Protein AF-A0A9X2CUW4-F1 (afdb_monomer)

Structure (mmCIF, N/CA/C/O backbone):
data_AF-A0A9X2CUW4-F1
#
_entry.id   AF-A0A9X2CUW4-F1
#
loop_
_atom_site.group_PDB
_atom_site.id
_atom_site.type_symbol
_atom_site.label_atom_id
_atom_site.label_alt_id
_atom_site.label_comp_id
_atom_site.label_asym_id
_atom_site.label_entity_id
_atom_site.label_seq_id
_atom_site.pdbx_PDB_ins_code
_atom_site.Cartn_x
_atom_site.Cartn_y
_atom_site.Cartn_z
_atom_site.occupancy
_atom_site.B_iso_or_equiv
_atom_site.auth_seq_id
_atom_site.auth_comp_id
_atom_site.auth_asym_id
_atom_site.auth_atom_id
_atom_site.pdbx_PDB_model_num
ATOM 1 N N . MET A 1 1 ? -14.450 7.976 -81.702 1.00 40.38 1 MET A N 1
ATOM 2 C CA . MET A 1 1 ? -13.718 6.884 -81.027 1.00 40.38 1 MET A CA 1
ATOM 3 C C . MET A 1 1 ? -12.560 7.527 -80.287 1.00 40.38 1 MET A C 1
ATOM 5 O O . MET A 1 1 ? -11.759 8.179 -80.939 1.00 40.38 1 MET A O 1
ATOM 9 N N . PHE A 1 2 ? -12.510 7.419 -78.962 1.00 48.84 2 PHE A N 1
ATOM 10 C CA . PHE A 1 2 ? -11.400 7.924 -78.152 1.00 48.84 2 PHE A CA 1
ATOM 11 C C . PHE A 1 2 ? -10.809 6.733 -77.400 1.00 48.84 2 PHE A C 1
ATOM 13 O O . PHE A 1 2 ? -11.521 6.065 -76.655 1.00 48.84 2 PHE A O 1
ATOM 20 N N . GLN A 1 3 ? -9.541 6.419 -77.660 1.00 52.38 3 GLN A N 1
ATOM 21 C CA . GLN A 1 3 ? -8.801 5.406 -76.913 1.00 52.38 3 GLN A CA 1
ATOM 22 C C . GLN A 1 3 ? -8.107 6.090 -75.733 1.00 52.38 3 GLN A C 1
ATOM 24 O O . GLN A 1 3 ? -7.179 6.872 -75.931 1.00 52.38 3 GLN A O 1
ATOM 29 N N . ASN A 1 4 ? -8.549 5.783 -74.513 1.00 39.28 4 ASN A N 1
ATOM 30 C CA . ASN A 1 4 ? -7.797 6.102 -73.303 1.00 39.28 4 ASN A CA 1
ATOM 31 C C . ASN A 1 4 ? -6.620 5.128 -73.194 1.00 39.28 4 ASN A C 1
ATOM 33 O O . ASN A 1 4 ? -6.804 3.927 -73.001 1.00 39.28 4 ASN A O 1
ATOM 37 N N . ARG A 1 5 ? -5.402 5.653 -73.335 1.00 49.31 5 ARG A N 1
ATOM 38 C CA . ARG A 1 5 ? -4.160 4.927 -73.070 1.00 49.31 5 ARG A CA 1
ATOM 39 C C . ARG A 1 5 ? -3.896 4.983 -71.563 1.00 49.31 5 ARG A C 1
ATOM 41 O O . ARG A 1 5 ? -3.507 6.028 -71.056 1.00 49.31 5 ARG A O 1
ATOM 48 N N . LEU A 1 6 ? -4.117 3.876 -70.856 1.00 55.03 6 LEU A N 1
ATOM 49 C CA . LEU A 1 6 ? -3.693 3.722 -69.462 1.00 55.03 6 LEU A CA 1
ATOM 50 C C . LEU A 1 6 ? -2.158 3.708 -69.416 1.00 55.03 6 LEU A C 1
ATOM 52 O O . LEU A 1 6 ? -1.528 2.759 -69.880 1.00 55.03 6 LEU A O 1
ATOM 56 N N . GLN A 1 7 ? -1.558 4.782 -68.899 1.00 53.47 7 GLN A N 1
ATOM 57 C CA . GLN A 1 7 ? -0.166 4.771 -68.452 1.00 53.47 7 GLN A CA 1
ATOM 58 C C . GLN A 1 7 ? -0.057 3.779 -67.291 1.00 53.47 7 GLN A C 1
ATOM 60 O O . GLN A 1 7 ? -0.716 3.937 -66.267 1.00 53.47 7 GLN A O 1
ATOM 65 N N . SER A 1 8 ? 0.760 2.743 -67.462 1.00 54.16 8 SER A N 1
ATOM 66 C CA . SER A 1 8 ? 1.151 1.847 -66.382 1.00 54.16 8 SER A CA 1
ATOM 67 C C . SER A 1 8 ? 1.974 2.631 -65.360 1.00 54.16 8 SER A C 1
ATOM 69 O O . SER A 1 8 ? 3.131 2.963 -65.621 1.00 54.16 8 SER A O 1
ATOM 71 N N . GLN A 1 9 ? 1.391 2.935 -64.203 1.00 44.56 9 GLN A N 1
ATOM 72 C CA . GLN A 1 9 ? 2.168 3.328 -63.032 1.00 44.56 9 GLN A CA 1
ATOM 73 C C . GLN A 1 9 ? 2.792 2.062 -62.434 1.00 44.56 9 GLN A C 1
ATOM 75 O O . GLN A 1 9 ? 2.123 1.275 -61.772 1.00 44.56 9 GLN A O 1
ATOM 80 N N . GLN A 1 10 ? 4.074 1.839 -62.729 1.00 50.44 10 GLN A N 1
ATOM 81 C CA . GLN A 1 10 ? 4.940 0.974 -61.932 1.00 50.44 10 GLN A CA 1
ATOM 82 C C . GLN A 1 10 ? 5.522 1.795 -60.783 1.00 50.44 10 GLN A C 1
ATOM 84 O O . GL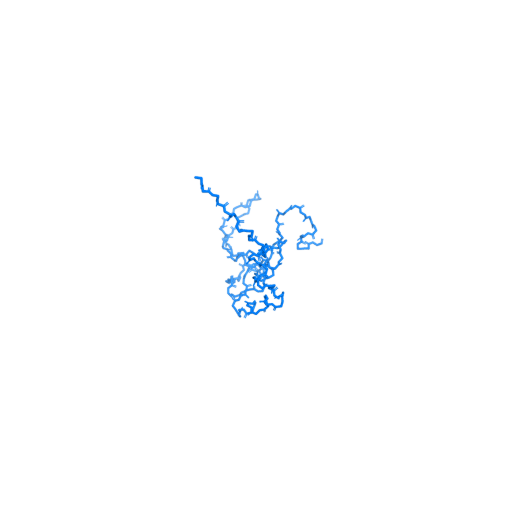N A 1 10 ? 6.291 2.713 -61.046 1.00 50.44 10 GLN A O 1
ATOM 89 N N . SER A 1 11 ? 5.169 1.423 -59.554 1.00 48.62 11 SER A N 1
ATOM 90 C CA . SER A 1 11 ? 6.076 1.162 -58.422 1.00 48.62 11 SER A CA 1
ATOM 91 C C . SER A 1 11 ? 5.212 1.060 -57.161 1.00 48.62 11 SER A C 1
ATOM 93 O O . SER A 1 11 ? 4.780 2.074 -56.618 1.00 48.62 11 SER A O 1
ATOM 95 N N . ASN A 1 12 ? 4.913 -0.167 -56.730 1.00 57.53 12 ASN A N 1
ATOM 96 C CA . ASN A 1 12 ? 4.398 -0.409 -55.385 1.00 57.53 12 ASN A CA 1
ATOM 97 C C . ASN A 1 12 ? 5.587 -0.302 -54.431 1.00 57.53 12 ASN A C 1
ATOM 99 O O . ASN A 1 12 ? 6.229 -1.309 -54.147 1.00 57.53 12 ASN A O 1
ATOM 103 N N . GLU A 1 13 ? 5.908 0.912 -54.003 1.00 57.16 13 GLU A N 1
ATOM 104 C CA . GLU A 1 13 ? 6.679 1.087 -52.778 1.00 57.16 13 GLU A CA 1
ATOM 105 C C . GLU A 1 13 ? 5.677 1.336 -51.657 1.00 57.16 13 GLU A C 1
ATOM 107 O O . GLU A 1 13 ? 4.757 2.148 -51.803 1.00 57.16 13 GLU A O 1
ATOM 112 N N . ASP A 1 14 ? 5.798 0.545 -50.592 1.00 61.09 14 ASP A N 1
ATOM 113 C CA . ASP A 1 14 ? 4.930 0.631 -49.428 1.00 61.09 14 ASP A CA 1
ATOM 114 C C . ASP A 1 14 ? 5.113 2.026 -48.799 1.00 61.09 14 ASP A C 1
ATOM 116 O O . ASP A 1 14 ? 6.232 2.385 -48.424 1.00 61.09 14 ASP A O 1
ATOM 120 N N . PRO A 1 15 ? 4.055 2.851 -48.691 1.00 60.31 15 PRO A N 1
ATOM 121 C CA . PRO A 1 15 ? 4.160 4.204 -48.147 1.00 60.31 15 PRO A CA 1
ATOM 122 C C . PRO A 1 15 ? 4.635 4.240 -46.686 1.00 60.31 15 PRO A C 1
ATOM 124 O O . PRO A 1 15 ? 4.952 5.318 -46.182 1.00 60.31 15 PRO A O 1
ATOM 127 N N . PHE A 1 16 ? 4.699 3.089 -46.011 1.00 58.94 16 PHE A N 1
ATOM 128 C CA . PHE A 1 16 ? 5.212 2.956 -44.652 1.00 58.94 16 PHE A CA 1
ATOM 129 C C . PHE A 1 16 ? 6.672 2.482 -44.575 1.00 58.94 16 PHE A C 1
ATOM 131 O O . PHE A 1 16 ? 7.245 2.538 -43.492 1.00 58.94 16 PHE A O 1
ATOM 138 N N . ASP A 1 17 ? 7.321 2.113 -45.687 1.00 60.09 17 ASP A N 1
ATOM 139 C CA . ASP A 1 17 ? 8.721 1.635 -45.682 1.00 60.09 17 ASP A CA 1
ATOM 140 C C . ASP A 1 17 ? 9.724 2.754 -45.311 1.00 60.09 17 ASP A C 1
ATOM 142 O O . ASP A 1 17 ? 10.837 2.510 -44.847 1.00 60.09 17 ASP A O 1
ATOM 146 N N . SER A 1 18 ? 9.298 4.017 -45.458 1.00 56.03 18 SER A N 1
ATOM 147 C CA . SER A 1 18 ? 10.028 5.221 -45.032 1.00 56.03 18 SER A CA 1
ATOM 148 C C . SER A 1 18 ? 9.693 5.672 -43.602 1.00 56.03 18 SER A C 1
ATOM 150 O O . SER A 1 18 ? 10.307 6.626 -43.108 1.00 56.03 18 SER A O 1
ATOM 152 N N . MET A 1 19 ? 8.720 5.055 -42.927 1.00 45.62 19 MET A N 1
ATOM 153 C CA . MET A 1 19 ? 8.447 5.358 -41.525 1.00 45.62 19 MET A CA 1
ATOM 154 C C . MET A 1 19 ? 9.450 4.575 -40.692 1.00 45.62 19 MET A C 1
ATOM 156 O O . MET A 1 19 ? 9.266 3.395 -40.421 1.00 45.62 19 MET A O 1
ATOM 160 N N . GLY A 1 20 ? 10.554 5.267 -40.401 1.00 51.22 20 GLY A N 1
ATOM 161 C CA . GLY A 1 20 ? 11.770 4.766 -39.784 1.00 51.22 20 GLY A CA 1
ATOM 162 C C . GLY A 1 20 ? 11.556 3.574 -38.869 1.00 51.22 20 GLY A C 1
ATOM 163 O O . GLY A 1 20 ? 10.726 3.609 -37.960 1.00 51.22 20 GLY A O 1
ATOM 164 N N . LYS A 1 21 ? 12.369 2.538 -39.100 1.00 55.03 21 LYS A N 1
ATOM 165 C CA . LYS A 1 21 ? 12.652 1.538 -38.079 1.00 55.03 21 LYS A CA 1
ATOM 166 C C . LYS A 1 21 ? 12.935 2.305 -36.799 1.00 55.03 21 LYS A C 1
ATOM 168 O O . LYS A 1 21 ? 13.877 3.089 -36.739 1.00 55.03 21 LYS A O 1
ATOM 173 N N . ILE A 1 22 ? 12.032 2.166 -35.843 1.00 52.69 22 ILE A N 1
ATOM 174 C CA . ILE A 1 22 ? 12.207 2.755 -34.533 1.00 52.69 22 ILE A CA 1
ATOM 175 C 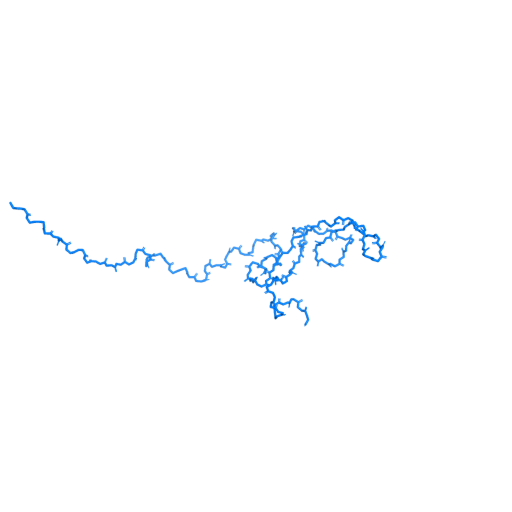C . ILE A 1 22 ? 13.362 1.952 -33.958 1.00 52.69 22 ILE A C 1
ATOM 177 O O . ILE A 1 22 ? 13.195 0.772 -33.654 1.00 52.69 22 ILE A O 1
ATOM 181 N N . ASP A 1 23 ? 14.554 2.538 -33.950 1.00 46.91 23 ASP A N 1
ATOM 182 C CA . ASP A 1 23 ? 15.711 1.916 -33.330 1.00 46.91 23 ASP A CA 1
ATOM 183 C C . ASP A 1 23 ? 15.303 1.599 -31.888 1.00 46.91 23 ASP A C 1
ATOM 185 O O . ASP A 1 23 ? 14.952 2.509 -31.133 1.00 46.91 23 ASP A O 1
ATOM 189 N N . GLU A 1 24 ? 15.295 0.316 -31.515 1.00 51.47 24 GLU A N 1
ATOM 190 C CA . GLU A 1 24 ? 14.846 -0.170 -30.197 1.00 51.47 24 GLU A CA 1
ATOM 191 C C . GLU A 1 24 ? 15.594 0.515 -29.033 1.00 51.47 24 GLU A C 1
ATOM 193 O O . GLU A 1 24 ? 15.099 0.556 -27.910 1.00 51.47 24 GLU A O 1
ATOM 198 N N . ALA A 1 25 ? 16.737 1.148 -29.319 1.00 45.09 25 ALA A N 1
ATOM 199 C CA . ALA A 1 25 ? 17.506 1.993 -28.407 1.00 45.09 25 ALA A CA 1
ATOM 200 C C . ALA A 1 25 ? 16.842 3.346 -28.049 1.00 45.09 25 ALA A C 1
ATOM 202 O O . ALA A 1 25 ? 17.292 4.021 -27.129 1.00 45.09 25 ALA A O 1
ATOM 203 N N . SER A 1 26 ? 15.777 3.767 -28.742 1.00 41.38 26 SER A N 1
ATOM 204 C CA . SER A 1 26 ? 15.106 5.064 -28.512 1.00 41.38 26 SER A CA 1
ATOM 205 C C . SER A 1 26 ? 13.991 5.014 -27.456 1.00 41.38 26 SER A C 1
ATOM 207 O O . SER A 1 26 ? 13.352 6.031 -27.186 1.00 41.38 26 SER A O 1
ATOM 209 N N . LEU A 1 27 ? 13.737 3.850 -26.850 1.00 47.56 27 LEU A N 1
ATOM 210 C CA . LEU A 1 27 ? 12.754 3.692 -25.769 1.00 47.56 27 LEU A CA 1
ATOM 211 C C . LEU A 1 27 ? 13.305 4.046 -24.375 1.00 47.56 27 LEU A C 1
ATOM 213 O O . LEU A 1 27 ? 12.553 4.003 -23.405 1.00 47.56 27 LEU A O 1
ATOM 217 N N . GLU A 1 28 ? 14.581 4.419 -24.249 1.00 51.22 28 GLU A N 1
ATOM 218 C CA . GLU A 1 28 ? 15.265 4.391 -22.947 1.00 51.22 28 GLU A CA 1
ATOM 219 C C . GLU A 1 28 ? 15.434 5.749 -22.229 1.00 51.22 28 GLU A C 1
ATOM 221 O O . GLU A 1 28 ? 15.905 5.783 -21.097 1.00 51.22 28 GLU A O 1
ATOM 226 N N . GLU A 1 29 ? 14.976 6.882 -22.777 1.00 47.38 29 GLU A N 1
ATOM 227 C CA . GLU A 1 29 ? 15.270 8.207 -22.175 1.00 47.38 29 GLU A CA 1
ATOM 228 C C . GLU A 1 29 ? 14.100 8.932 -21.474 1.00 47.38 29 GLU A C 1
ATOM 230 O O . GLU A 1 29 ? 14.177 10.133 -21.209 1.00 47.38 29 GLU A O 1
ATOM 235 N N . LYS A 1 30 ? 13.011 8.241 -21.100 1.00 45.50 30 LYS A N 1
ATOM 236 C CA . LYS A 1 30 ? 11.905 8.862 -20.324 1.00 45.50 30 LYS A CA 1
ATOM 237 C C . LYS A 1 30 ? 11.500 8.163 -19.027 1.00 45.50 30 LYS A C 1
ATOM 239 O O . LYS A 1 30 ? 10.535 8.582 -18.394 1.00 45.50 30 LYS A O 1
ATOM 244 N N . GLU A 1 31 ? 12.233 7.144 -18.598 1.00 49.78 31 GLU A N 1
ATOM 245 C CA . GLU A 1 31 ? 11.833 6.310 -17.451 1.00 49.78 31 GLU A CA 1
ATOM 246 C C . GLU A 1 31 ? 12.517 6.707 -16.125 1.00 49.78 31 GLU A C 1
ATOM 248 O O . GLU A 1 31 ? 12.273 6.091 -15.098 1.00 49.78 31 GLU A O 1
ATOM 253 N N . HIS A 1 32 ? 13.329 7.770 -16.100 1.00 49.41 32 HIS A N 1
ATOM 254 C CA . HIS A 1 32 ? 13.851 8.363 -14.858 1.00 49.41 32 HIS A CA 1
ATOM 255 C C . HIS A 1 32 ? 13.244 9.746 -14.618 1.00 49.41 32 HIS A C 1
ATOM 257 O O . HIS A 1 32 ? 13.939 10.753 -14.499 1.00 49.41 32 HIS A O 1
ATOM 263 N N . SER A 1 33 ? 11.913 9.806 -14.545 1.00 53.72 33 SER A N 1
ATOM 264 C CA . SER A 1 33 ? 11.293 10.919 -13.829 1.00 53.72 33 SER A CA 1
ATOM 265 C C . SER A 1 33 ? 11.554 10.674 -12.337 1.00 53.72 33 SER A C 1
ATOM 267 O O . SER A 1 33 ? 11.066 9.670 -11.825 1.00 53.72 33 SER A O 1
ATOM 269 N N . PRO A 1 34 ? 12.282 11.546 -11.615 1.00 57.84 34 PRO A N 1
ATOM 270 C CA . PRO A 1 34 ? 12.662 11.338 -10.207 1.00 57.84 34 PRO A CA 1
ATOM 271 C C . PRO A 1 34 ? 11.473 11.331 -9.223 1.00 57.84 34 PRO A C 1
ATOM 273 O O . PRO A 1 34 ? 11.673 11.315 -8.015 1.00 57.84 34 PRO A O 1
ATOM 276 N N . PHE A 1 35 ? 10.247 11.359 -9.745 1.00 57.75 35 PHE A N 1
ATOM 277 C CA . PHE A 1 35 ? 8.984 11.421 -9.015 1.00 57.75 35 PHE A CA 1
ATOM 278 C C . PHE A 1 35 ? 8.133 10.154 -9.171 1.00 57.75 35 PHE A C 1
ATOM 280 O O . PHE A 1 35 ? 7.046 10.093 -8.608 1.00 57.75 35 PHE A O 1
ATOM 287 N N . LEU A 1 36 ? 8.562 9.172 -9.973 1.00 63.53 36 LEU A N 1
ATOM 288 C CA . LEU A 1 36 ? 7.774 7.962 -10.209 1.00 63.53 36 LEU A CA 1
ATOM 289 C C . LEU A 1 36 ? 8.223 6.836 -9.275 1.00 63.53 36 LEU A C 1
ATOM 291 O O . LEU A 1 36 ? 9.413 6.538 -9.183 1.00 63.53 36 LEU A O 1
ATOM 295 N N . ASN A 1 37 ? 7.254 6.203 -8.607 1.00 72.12 37 ASN A N 1
ATOM 296 C CA . ASN A 1 37 ? 7.484 5.022 -7.780 1.00 72.12 37 ASN A CA 1
ATOM 297 C C . ASN A 1 37 ? 8.106 3.895 -8.649 1.00 72.12 37 ASN A C 1
ATOM 299 O O . ASN A 1 37 ? 7.547 3.581 -9.706 1.00 72.12 37 ASN A O 1
ATOM 303 N N . PRO A 1 38 ? 9.242 3.282 -8.255 1.00 78.44 38 PRO A N 1
ATOM 304 C CA . PRO A 1 38 ? 9.892 2.217 -9.032 1.00 78.44 38 PRO A CA 1
ATOM 305 C C . PRO A 1 38 ? 8.985 1.004 -9.295 1.00 78.44 38 PRO A C 1
ATOM 307 O O . PRO A 1 38 ? 9.103 0.359 -10.341 1.00 78.44 38 PRO A O 1
ATOM 310 N N . ASP A 1 39 ? 8.038 0.722 -8.401 1.00 81.56 39 ASP A N 1
ATOM 311 C CA . ASP A 1 39 ? 7.072 -0.364 -8.572 1.00 81.56 39 ASP A CA 1
ATOM 312 C C . ASP A 1 39 ? 6.080 -0.060 -9.703 1.00 81.56 39 ASP A C 1
ATOM 314 O O . ASP A 1 39 ? 5.721 -0.944 -10.478 1.00 81.56 39 ASP A O 1
ATOM 318 N N . TYR A 1 40 ? 5.702 1.206 -9.892 1.00 79.88 40 TYR A N 1
ATOM 319 C CA . TYR A 1 40 ? 4.862 1.612 -11.021 1.00 79.88 40 TYR A CA 1
ATOM 320 C C . TYR A 1 40 ? 5.574 1.402 -12.367 1.00 79.88 40 TYR A C 1
ATOM 322 O O . TYR A 1 40 ? 4.975 0.912 -13.326 1.00 79.88 40 TYR A O 1
ATOM 330 N N . ILE A 1 41 ? 6.873 1.710 -12.432 1.00 80.69 41 ILE A N 1
ATOM 331 C CA . ILE A 1 41 ? 7.698 1.462 -13.625 1.00 80.69 41 ILE A CA 1
ATOM 332 C C . ILE A 1 41 ? 7.813 -0.040 -13.902 1.00 80.69 41 ILE A C 1
ATOM 334 O O . ILE A 1 41 ? 7.714 -0.475 -15.050 1.00 80.69 41 ILE A O 1
ATOM 338 N N . THR A 1 42 ? 7.964 -0.840 -12.846 1.00 82.44 42 THR A N 1
ATOM 339 C CA . THR A 1 42 ? 8.044 -2.301 -12.946 1.00 82.44 42 THR A CA 1
ATOM 340 C C . THR A 1 42 ? 6.752 -2.894 -13.510 1.00 82.44 42 THR A C 1
ATOM 342 O O . THR A 1 42 ? 6.810 -3.622 -14.498 1.00 82.44 42 THR A O 1
ATOM 345 N N . ALA A 1 43 ? 5.585 -2.513 -12.980 1.00 81.56 43 ALA A N 1
ATOM 346 C CA . ALA A 1 43 ? 4.289 -2.960 -13.504 1.00 8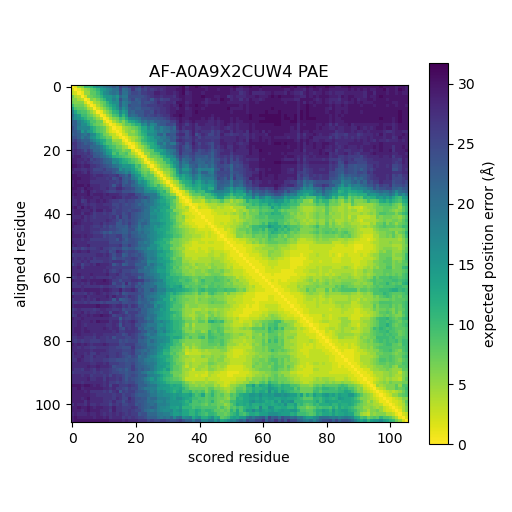1.56 43 ALA A CA 1
ATOM 347 C C . ALA A 1 43 ? 4.023 -2.498 -14.943 1.00 81.56 43 ALA A C 1
ATOM 349 O O . ALA A 1 43 ? 3.377 -3.183 -15.723 1.00 81.56 43 ALA A O 1
ATOM 350 N N . LYS A 1 44 ? 4.524 -1.323 -15.334 1.00 83.31 44 LYS A N 1
ATOM 351 C CA . LYS A 1 44 ? 4.387 -0.850 -16.717 1.00 83.31 44 LYS A CA 1
ATOM 352 C C . LYS A 1 44 ? 5.208 -1.693 -17.702 1.00 83.31 44 LYS A C 1
ATOM 354 O O . LYS A 1 44 ? 4.851 -1.781 -18.876 1.00 83.31 44 LYS A O 1
ATOM 359 N N . LYS A 1 45 ? 6.320 -2.270 -17.242 1.00 85.38 45 LYS A N 1
ATOM 360 C CA . LYS A 1 45 ? 7.233 -3.080 -18.058 1.00 85.38 45 LYS A CA 1
ATOM 361 C C . LYS A 1 45 ? 6.805 -4.545 -18.149 1.00 85.38 45 LYS A C 1
ATOM 363 O O . LYS A 1 45 ? 7.109 -5.187 -19.152 1.00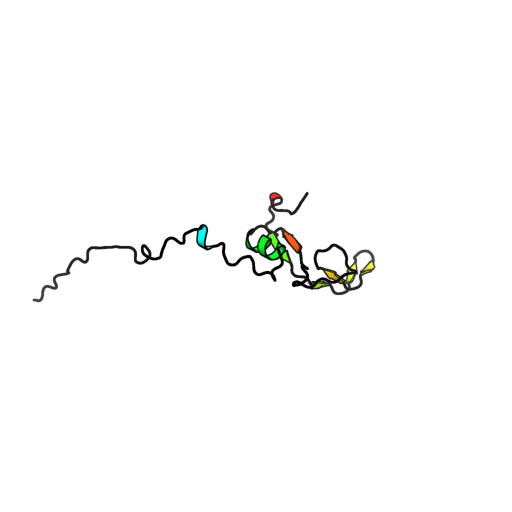 85.38 45 LYS A O 1
ATOM 368 N N . ASP A 1 46 ? 6.133 -5.053 -17.125 1.00 82.25 46 ASP A N 1
ATOM 369 C CA . ASP A 1 46 ? 5.745 -6.453 -17.012 1.00 82.25 46 ASP A CA 1
ATOM 370 C C . ASP A 1 46 ? 4.210 -6.597 -17.043 1.00 82.25 46 ASP A C 1
ATOM 372 O O . ASP A 1 46 ? 3.553 -6.175 -16.092 1.00 82.25 46 ASP A O 1
ATOM 376 N N . PRO A 1 47 ? 3.615 -7.174 -18.106 1.00 81.25 47 PRO A N 1
ATOM 377 C CA . PRO A 1 47 ? 2.162 -7.344 -18.200 1.00 81.25 47 PRO A CA 1
ATOM 378 C C . PRO A 1 47 ? 1.589 -8.307 -17.146 1.00 81.25 47 PRO A C 1
ATOM 380 O O . PRO A 1 47 ? 0.381 -8.287 -16.885 1.00 81.25 47 PRO A O 1
ATOM 383 N N . ASP A 1 48 ? 2.438 -9.125 -16.525 1.00 84.69 48 ASP A N 1
ATOM 384 C CA . ASP A 1 48 ? 2.047 -10.086 -15.498 1.00 84.69 48 ASP A CA 1
ATOM 385 C C . ASP A 1 48 ? 1.996 -9.436 -14.102 1.00 84.69 48 ASP A C 1
ATOM 387 O O . ASP A 1 48 ? 1.565 -10.057 -13.124 1.00 84.69 48 ASP A O 1
ATOM 391 N N . LEU A 1 49 ? 2.375 -8.156 -14.008 1.00 85.50 49 LEU A N 1
ATOM 392 C CA . LEU A 1 49 ? 2.332 -7.353 -12.797 1.00 85.50 49 LEU A CA 1
ATOM 393 C C . LEU A 1 49 ? 1.429 -6.130 -12.973 1.00 85.50 49 LEU A C 1
ATOM 395 O O . LEU A 1 49 ? 1.480 -5.397 -13.954 1.00 85.50 49 LEU A O 1
ATOM 399 N N . GLN A 1 50 ? 0.631 -5.850 -11.948 1.00 86.75 50 GLN A N 1
ATOM 400 C CA . GLN A 1 50 ? -0.154 -4.626 -11.827 1.00 86.75 50 GLN A CA 1
ATOM 401 C C . GLN A 1 50 ? 0.310 -3.836 -10.603 1.00 86.75 50 GLN A C 1
ATOM 403 O O . GLN A 1 50 ? 0.528 -4.396 -9.525 1.00 86.75 50 GLN A O 1
ATOM 408 N N . PHE A 1 51 ? 0.426 -2.521 -10.757 1.00 88.75 51 PHE A N 1
ATOM 409 C CA . PHE A 1 51 ? 0.677 -1.622 -9.640 1.00 88.75 51 PHE A CA 1
ATOM 410 C C . PHE A 1 51 ? -0.650 -1.210 -9.004 1.00 88.75 51 PHE A C 1
ATOM 412 O O . PHE A 1 51 ? -1.574 -0.778 -9.696 1.00 88.75 51 PHE A O 1
ATOM 419 N N . VAL A 1 52 ? -0.741 -1.344 -7.685 1.00 88.88 52 VAL A N 1
ATOM 420 C CA . VAL A 1 52 ? -1.886 -0.890 -6.899 1.00 88.88 52 VAL A CA 1
ATOM 421 C C . VAL A 1 52 ? -1.495 0.381 -6.161 1.00 88.88 52 VAL A C 1
ATOM 423 O O . VAL A 1 52 ? -0.606 0.365 -5.309 1.00 88.88 52 VAL A O 1
ATOM 426 N N . GLU A 1 53 ? -2.184 1.476 -6.480 1.00 89.62 53 GLU A N 1
ATOM 427 C CA . GLU A 1 53 ? -1.999 2.758 -5.804 1.00 89.62 53 GLU A CA 1
ATOM 428 C C . GLU A 1 53 ? -2.422 2.688 -4.322 1.00 89.62 53 GLU A C 1
ATOM 430 O O . GLU A 1 53 ? -3.367 1.956 -3.975 1.00 89.62 53 GLU A O 1
ATOM 435 N N . PRO A 1 54 ? -1.762 3.469 -3.441 1.00 91.50 54 PRO A N 1
ATOM 436 C CA . PRO A 1 54 ? -2.193 3.639 -2.062 1.00 91.50 54 PRO A CA 1
ATOM 437 C C . PRO A 1 54 ? -3.655 4.050 -1.978 1.00 91.50 54 PRO A C 1
ATOM 439 O O . PRO A 1 54 ? -4.085 5.006 -2.624 1.00 91.50 54 PRO A O 1
ATOM 442 N N . HIS A 1 55 ? -4.425 3.360 -1.147 1.00 90.75 55 HIS A N 1
ATOM 443 C CA . HIS A 1 55 ? -5.828 3.697 -0.948 1.00 90.75 55 HIS A CA 1
ATOM 444 C C . HIS A 1 55 ? -6.280 3.439 0.483 1.00 90.75 55 HIS A C 1
ATOM 446 O O . HIS A 1 55 ? -5.785 2.551 1.181 1.00 90.75 55 HIS A O 1
ATOM 452 N N . TYR A 1 56 ? -7.273 4.215 0.907 1.00 91.25 56 TYR A N 1
ATOM 453 C CA . TYR A 1 56 ? -7.918 4.035 2.194 1.00 91.25 56 TYR A CA 1
ATOM 454 C C . TYR A 1 56 ? -8.964 2.920 2.125 1.00 91.25 56 TYR A C 1
ATOM 456 O O . TYR A 1 56 ? -9.862 2.930 1.278 1.00 91.25 56 TYR A O 1
ATOM 464 N N . VAL A 1 57 ? -8.878 1.973 3.054 1.00 91.75 57 VAL A N 1
ATOM 46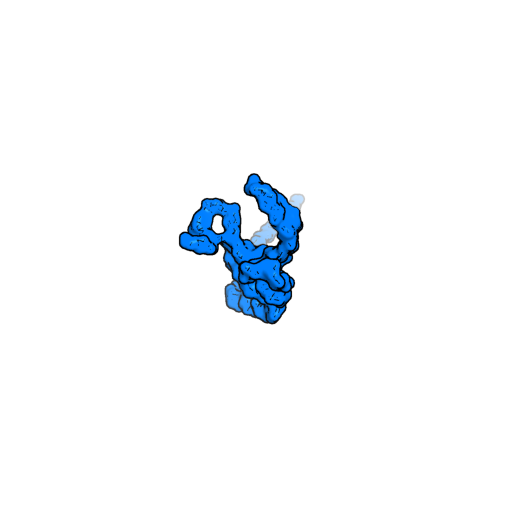5 C CA . VAL A 1 57 ? -9.872 0.921 3.254 1.00 91.75 57 VAL A CA 1
ATOM 466 C C . VAL A 1 57 ? -10.798 1.347 4.383 1.00 91.75 57 VAL A C 1
ATOM 468 O O . VAL A 1 57 ? -10.356 1.565 5.508 1.00 91.75 57 VAL A O 1
ATOM 471 N N . MET A 1 58 ? -12.096 1.442 4.087 1.00 94.31 58 MET A N 1
ATOM 472 C CA . MET A 1 58 ? -13.119 1.733 5.096 1.00 94.31 58 MET A CA 1
ATOM 473 C C . MET A 1 58 ? -13.195 0.633 6.162 1.00 94.31 58 MET A C 1
ATOM 475 O O . MET A 1 58 ? -12.866 -0.525 5.896 1.00 94.31 58 MET A O 1
ATOM 479 N N . SER A 1 59 ? -13.665 0.992 7.359 1.00 96.31 59 SER A N 1
ATOM 480 C CA . SER A 1 59 ? -13.874 0.023 8.434 1.00 96.31 59 SER A CA 1
ATOM 481 C C . SER A 1 59 ? -14.891 -1.050 8.037 1.00 96.31 59 SER A C 1
ATOM 483 O O . SER A 1 59 ? -15.830 -0.812 7.272 1.00 96.31 59 SER A O 1
ATOM 485 N N . TYR A 1 60 ? -14.696 -2.265 8.543 1.00 95.81 60 TYR A N 1
ATOM 486 C CA . TYR A 1 60 ? -15.567 -3.405 8.260 1.00 95.81 60 TYR A CA 1
ATOM 487 C C . TYR A 1 60 ? -15.56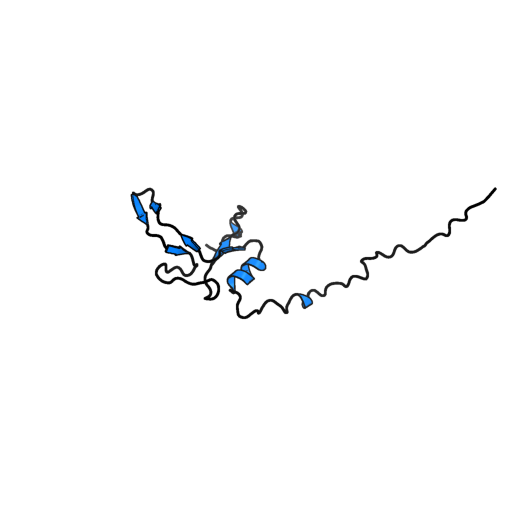7 -4.402 9.414 1.00 95.81 60 TYR A C 1
ATOM 489 O O . TYR A 1 60 ? -14.697 -4.390 10.282 1.00 95.81 60 TYR A O 1
ATOM 497 N N . THR A 1 61 ? -16.547 -5.301 9.414 1.00 97.81 61 THR A N 1
ATOM 498 C CA . THR A 1 61 ? -16.619 -6.401 10.378 1.00 97.81 61 THR A CA 1
ATOM 499 C C . THR A 1 61 ? -16.269 -7.702 9.671 1.00 97.81 61 THR A C 1
ATOM 501 O O . THR A 1 61 ? -16.853 -8.037 8.639 1.00 97.81 61 THR A O 1
ATOM 504 N N . ARG A 1 62 ? -15.285 -8.427 10.206 1.00 96.00 62 ARG A N 1
ATOM 505 C CA . ARG A 1 62 ? -14.885 -9.747 9.704 1.00 96.00 62 ARG A CA 1
ATOM 506 C C . ARG A 1 62 ? -15.960 -10.789 10.001 1.00 96.00 62 ARG A C 1
ATOM 508 O O . ARG A 1 62 ? -16.801 -10.613 10.878 1.00 96.00 62 ARG A O 1
ATOM 515 N N . ASN A 1 63 ? -15.887 -11.921 9.303 1.00 96.88 63 ASN A N 1
ATOM 516 C CA . ASN A 1 63 ? -16.816 -13.037 9.504 1.00 96.88 63 ASN A CA 1
ATOM 517 C C . ASN A 1 63 ? -16.743 -13.651 10.920 1.00 96.88 63 ASN A C 1
ATOM 519 O O . ASN A 1 63 ? -17.698 -14.271 11.370 1.00 96.88 63 ASN A O 1
ATOM 523 N N . ASP A 1 64 ? -15.627 -13.469 11.632 1.00 96.94 64 ASP A N 1
ATOM 524 C CA . ASP A 1 64 ? -15.450 -13.890 13.029 1.00 96.94 64 ASP A CA 1
ATOM 525 C C . ASP A 1 64 ? -16.029 -12.893 14.058 1.00 96.94 64 ASP A C 1
ATOM 527 O O . ASP A 1 64 ? -15.937 -13.124 15.262 1.00 96.94 64 ASP A O 1
ATOM 531 N N . GLY A 1 65 ? -16.635 -11.791 13.599 1.00 97.06 65 GLY A N 1
ATOM 532 C CA . GLY A 1 65 ? -17.203 -10.737 14.440 1.00 97.06 65 GLY A CA 1
ATOM 533 C C . GLY A 1 65 ? -16.215 -9.640 14.849 1.00 97.06 65 GLY A C 1
ATOM 534 O O . GLY A 1 65 ? -16.628 -8.664 15.475 1.00 97.06 65 GLY A O 1
ATOM 535 N N . THR A 1 66 ? -14.935 -9.743 14.483 1.00 97.25 66 THR A N 1
ATOM 536 C CA . THR A 1 66 ? -13.933 -8.715 14.794 1.00 97.25 66 THR A CA 1
ATOM 537 C C . THR A 1 66 ? -14.189 -7.449 13.979 1.00 97.25 66 THR A C 1
ATOM 539 O O . THR A 1 66 ? -14.204 -7.499 12.744 1.00 97.25 66 THR A O 1
ATOM 542 N N . HIS A 1 67 ? -14.344 -6.306 14.654 1.00 96.69 67 HIS A N 1
ATOM 543 C CA . HIS A 1 67 ? -14.380 -5.005 13.988 1.00 96.69 67 HIS A CA 1
ATOM 544 C C . HIS A 1 67 ? -12.969 -4.571 13.587 1.00 96.69 67 HIS A C 1
ATOM 546 O O . HIS A 1 67 ? -12.023 -4.677 14.369 1.00 96.69 67 HIS A O 1
ATOM 552 N N . VAL A 1 68 ? -12.834 -4.107 12.351 1.00 93.62 68 VAL A N 1
ATOM 553 C CA . VAL A 1 68 ? -11.594 -3.607 11.768 1.00 93.62 68 VAL A CA 1
ATOM 554 C C . VAL A 1 68 ? -11.802 -2.140 11.482 1.00 93.62 68 VAL A C 1
ATOM 556 O O . VAL A 1 68 ? -12.626 -1.794 10.638 1.00 93.62 68 VAL A O 1
ATOM 559 N N . GLU A 1 69 ? -11.048 -1.299 12.177 1.00 93.56 69 GLU A N 1
ATOM 560 C CA . GLU A 1 69 ? -10.996 0.128 11.879 1.00 93.56 69 GLU A CA 1
ATOM 561 C C . GLU A 1 69 ? -10.427 0.357 10.476 1.00 93.56 69 GLU A C 1
ATOM 563 O O . GLU A 1 69 ? -9.660 -0.464 9.967 1.00 93.56 69 GLU A O 1
ATOM 568 N N . GLY A 1 70 ? -10.822 1.454 9.832 1.00 91.75 70 GLY A N 1
ATOM 569 C CA . GLY A 1 70 ? -10.313 1.783 8.503 1.00 91.75 70 GLY A CA 1
ATOM 570 C C . GLY A 1 70 ? -8.825 2.140 8.538 1.00 91.75 70 GLY A C 1
ATOM 571 O O . GLY A 1 70 ? -8.335 2.683 9.526 1.00 91.75 70 GLY A O 1
ATOM 572 N N . TYR A 1 71 ? -8.101 1.817 7.469 1.00 89.81 71 TYR A N 1
ATOM 573 C CA . TYR A 1 71 ? -6.639 1.917 7.407 1.00 89.81 71 TYR A CA 1
ATOM 574 C C . TYR A 1 71 ? -6.156 2.113 5.969 1.00 89.81 71 TYR A C 1
ATOM 576 O O . TYR A 1 71 ? -6.866 1.773 5.018 1.00 89.81 71 TYR A O 1
ATOM 584 N N . TRP A 1 72 ? -4.939 2.629 5.802 1.00 88.75 72 TRP A N 1
ATOM 585 C CA . TRP A 1 72 ? -4.301 2.733 4.494 1.00 88.75 72 TRP A CA 1
ATOM 586 C C . TRP A 1 72 ? -3.674 1.410 4.056 1.00 88.75 72 TRP A C 1
ATOM 588 O O . TRP A 1 72 ? -3.026 0.700 4.825 1.00 88.75 72 TRP A O 1
ATOM 598 N N . ARG A 1 73 ? -3.901 1.069 2.788 1.00 89.81 73 ARG A N 1
ATOM 599 C CA . ARG A 1 73 ? -3.211 0.004 2.061 1.00 89.81 73 ARG A CA 1
ATOM 600 C C . ARG A 1 73 ? -2.218 0.669 1.120 1.00 89.81 73 ARG A C 1
ATOM 602 O O . ARG A 1 73 ? -2.589 1.032 0.010 1.00 89.81 73 ARG A O 1
ATOM 609 N N . ASP A 1 74 ? -0.982 0.819 1.570 1.00 88.75 74 ASP A N 1
ATOM 610 C CA . ASP A 1 74 ? 0.098 1.502 0.848 1.00 88.7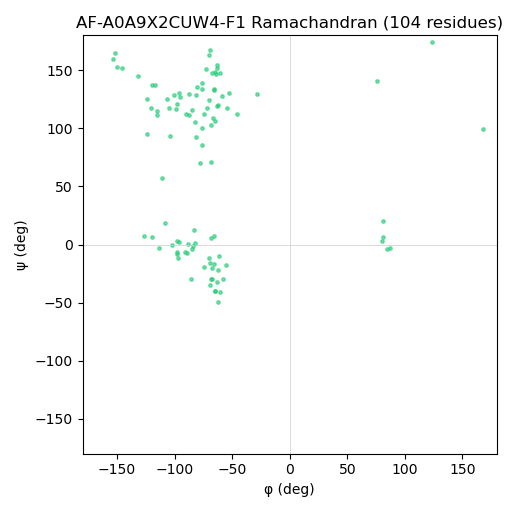5 74 ASP A CA 1
ATOM 611 C C . ASP A 1 74 ? 1.298 0.589 0.544 1.00 88.75 74 ASP A C 1
ATOM 613 O O . ASP A 1 74 ? 2.310 1.054 0.038 1.00 88.75 74 ASP A O 1
ATOM 617 N N . GLY A 1 75 ? 1.192 -0.710 0.835 1.00 84.69 75 GLY A N 1
ATOM 618 C CA . GLY A 1 75 ? 2.191 -1.702 0.440 1.00 84.69 75 GLY A CA 1
ATOM 619 C C . GLY A 1 75 ? 3.389 -1.862 1.373 1.00 84.69 75 GLY A C 1
ATOM 620 O O . GLY A 1 75 ? 4.183 -2.775 1.155 1.00 84.69 75 GLY A O 1
ATOM 621 N N . ASP A 1 76 ? 3.513 -1.065 2.437 1.00 83.50 76 ASP A N 1
ATOM 622 C CA . ASP A 1 76 ? 4.701 -1.108 3.297 1.00 83.50 76 ASP A CA 1
ATOM 623 C C . ASP A 1 76 ? 4.626 -2.115 4.463 1.00 83.50 76 ASP A C 1
ATOM 625 O O . ASP A 1 76 ? 5.613 -2.361 5.163 1.00 83.50 76 ASP A O 1
ATOM 629 N N . GLY A 1 77 ? 3.450 -2.717 4.656 1.00 84.12 77 GLY A N 1
ATOM 630 C CA . GLY A 1 77 ? 3.175 -3.700 5.704 1.00 84.12 77 GLY A CA 1
ATOM 631 C C . GLY A 1 77 ? 2.911 -3.105 7.093 1.00 84.12 77 GLY A C 1
ATOM 632 O O . GLY A 1 77 ? 2.688 -3.866 8.036 1.00 84.12 77 GLY A O 1
ATOM 633 N N . ASN A 1 78 ? 2.893 -1.780 7.236 1.00 84.94 78 ASN A N 1
ATOM 634 C CA . ASN A 1 78 ? 2.695 -1.056 8.482 1.00 84.94 78 ASN A CA 1
ATOM 635 C C . ASN A 1 78 ? 1.514 -0.080 8.389 1.00 84.94 78 ASN A C 1
ATOM 637 O O . ASN A 1 78 ? 1.662 1.097 8.096 1.00 84.94 78 ASN A O 1
ATOM 641 N N . THR A 1 79 ? 0.341 -0.531 8.829 1.00 83.62 79 THR A N 1
ATOM 642 C CA . THR A 1 79 ? -0.897 0.269 8.815 1.00 83.62 79 THR A CA 1
ATOM 643 C C . THR A 1 79 ? -0.915 1.460 9.790 1.00 83.62 79 THR A C 1
ATOM 645 O O . THR A 1 79 ? -1.973 2.045 9.998 1.00 83.62 79 THR A O 1
ATOM 648 N N . SER A 1 80 ? 0.196 1.758 10.479 1.00 85.19 80 SER A N 1
ATOM 649 C CA . SER A 1 80 ? 0.342 2.939 11.353 1.00 85.19 80 SER A CA 1
ATOM 650 C C . SER A 1 80 ? 1.051 4.109 10.669 1.00 85.19 80 SER A C 1
ATOM 652 O O . SER A 1 80 ? 1.162 5.179 11.269 1.00 85.19 80 SER A O 1
ATOM 654 N N . VAL A 1 81 ? 1.589 3.898 9.469 1.00 85.44 81 VAL A N 1
ATOM 655 C CA . VAL A 1 81 ? 2.253 4.921 8.665 1.00 85.44 81 VAL A CA 1
ATOM 656 C C . VAL A 1 81 ? 1.546 4.949 7.324 1.00 85.44 81 VAL A C 1
ATOM 658 O O . VAL A 1 81 ? 1.442 3.922 6.672 1.00 85.44 81 VAL A O 1
ATOM 661 N N . ASP A 1 82 ? 1.069 6.122 6.930 1.00 87.62 82 ASP A N 1
ATOM 662 C CA . ASP A 1 82 ? 0.391 6.290 5.652 1.00 87.62 82 ASP A CA 1
ATOM 663 C C . ASP A 1 82 ? 1.392 6.867 4.648 1.00 87.62 82 ASP A C 1
ATOM 665 O O . ASP A 1 82 ? 1.880 7.987 4.840 1.00 87.62 82 ASP A O 1
ATOM 669 N N .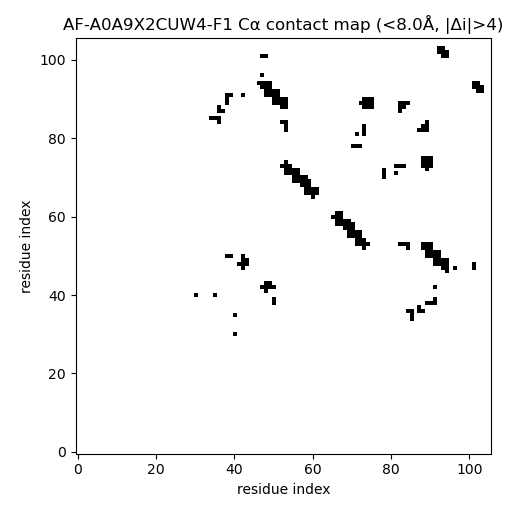 ARG A 1 83 ? 1.709 6.128 3.580 1.00 85.69 83 ARG A N 1
ATOM 670 C CA . ARG A 1 83 ? 2.520 6.643 2.469 1.00 85.69 83 ARG A CA 1
ATOM 671 C C . ARG A 1 83 ? 1.653 7.038 1.286 1.00 85.69 83 ARG A C 1
ATOM 673 O O . ARG A 1 83 ? 0.843 6.255 0.787 1.00 85.69 83 ARG A O 1
ATOM 680 N N . SER A 1 84 ? 1.869 8.260 0.811 1.00 85.19 84 SER A N 1
ATOM 681 C CA . SER A 1 84 ? 1.343 8.706 -0.478 1.00 85.19 84 SER A CA 1
ATOM 682 C C . SER A 1 84 ? 2.052 7.987 -1.631 1.00 85.19 84 SER A C 1
ATOM 684 O O . SER A 1 84 ? 3.089 7.350 -1.437 1.00 85.19 84 SER A O 1
ATOM 686 N N . PHE A 1 85 ? 1.516 8.098 -2.846 1.00 83.56 85 PHE A N 1
ATOM 687 C CA . PHE A 1 85 ? 2.171 7.557 -4.039 1.00 83.56 85 PHE A CA 1
ATOM 688 C C . PHE A 1 85 ? 3.555 8.195 -4.257 1.00 83.56 85 PHE A C 1
ATOM 690 O O . PHE A 1 85 ? 4.525 7.502 -4.566 1.00 83.56 85 PHE A O 1
ATOM 697 N N . GLU A 1 86 ? 3.658 9.505 -4.032 1.00 83.31 86 GLU A N 1
ATOM 698 C CA . GLU A 1 86 ? 4.882 10.293 -4.166 1.00 83.31 86 GLU A CA 1
ATOM 699 C C . GLU A 1 86 ? 5.940 9.929 -3.114 1.00 83.31 86 GLU A C 1
ATOM 701 O O . GLU A 1 86 ? 7.135 10.000 -3.396 1.00 83.31 86 GLU A O 1
ATOM 706 N N . ASP A 1 87 ? 5.511 9.477 -1.933 1.00 84.06 87 ASP A N 1
ATOM 707 C CA . ASP A 1 87 ? 6.387 8.983 -0.861 1.00 84.06 87 ASP A CA 1
ATOM 708 C C . ASP A 1 87 ? 6.791 7.505 -1.050 1.00 84.06 87 ASP A C 1
ATOM 710 O O . ASP A 1 87 ? 7.330 6.869 -0.139 1.00 84.06 87 ASP A O 1
ATOM 714 N N . GLY A 1 88 ? 6.533 6.939 -2.234 1.00 82.19 88 GLY A N 1
ATOM 715 C CA . GLY A 1 88 ? 6.842 5.548 -2.560 1.00 82.19 88 GLY A CA 1
ATOM 716 C C . GLY A 1 88 ? 5.809 4.548 -2.041 1.00 82.19 88 GLY A C 1
ATOM 717 O O . GLY A 1 88 ? 6.126 3.370 -1.893 1.00 82.19 88 GLY A O 1
ATOM 718 N N . GLY A 1 89 ? 4.590 4.998 -1.748 1.00 88.31 89 GLY A N 1
ATOM 719 C CA . GLY A 1 89 ? 3.464 4.130 -1.436 1.00 88.31 89 GLY A CA 1
ATOM 720 C C . GLY A 1 89 ? 2.927 3.415 -2.678 1.00 88.31 89 GLY A C 1
ATOM 721 O O . GLY A 1 89 ? 2.967 3.928 -3.798 1.00 88.31 89 GLY A O 1
ATOM 722 N N . GLY A 1 90 ? 2.365 2.238 -2.446 1.00 88.69 90 GLY A N 1
ATOM 723 C CA . GLY A 1 90 ? 1.760 1.340 -3.417 1.00 88.69 90 GLY A CA 1
ATOM 724 C C . GLY A 1 90 ? 2.425 -0.028 -3.350 1.00 88.69 90 GLY A C 1
ATOM 725 O O . GLY A 1 90 ? 3.386 -0.232 -2.614 1.00 88.69 90 GLY A O 1
ATOM 726 N N . TYR A 1 91 ? 1.896 -0.991 -4.093 1.00 88.56 91 TYR A N 1
ATOM 727 C CA . TYR A 1 91 ? 2.509 -2.315 -4.170 1.00 88.56 91 TYR A CA 1
ATOM 728 C C . TYR A 1 91 ? 2.254 -2.982 -5.512 1.00 88.56 91 TYR A C 1
ATOM 730 O O . TYR A 1 91 ? 1.233 -2.755 -6.167 1.00 88.56 91 TYR A O 1
ATOM 738 N N . LEU A 1 92 ? 3.177 -3.862 -5.886 1.00 88.44 92 LEU A N 1
ATOM 739 C CA . LEU A 1 92 ? 2.999 -4.785 -6.995 1.00 88.44 92 LEU A CA 1
ATOM 740 C C . LEU A 1 92 ? 2.081 -5.938 -6.596 1.00 88.44 92 LEU A C 1
ATOM 742 O O . LEU A 1 92 ? 2.172 -6.504 -5.505 1.00 88.44 92 LEU A O 1
ATOM 746 N N . ARG A 1 93 ? 1.206 -6.317 -7.517 1.00 86.31 93 ARG A N 1
ATOM 747 C CA . ARG A 1 93 ? 0.353 -7.496 -7.420 1.00 86.31 93 ARG A CA 1
ATOM 748 C C . ARG A 1 93 ? 0.463 -8.268 -8.730 1.00 86.31 93 ARG A C 1
ATOM 750 O O . ARG A 1 93 ? 0.561 -7.650 -9.781 1.00 86.31 93 ARG A O 1
ATOM 757 N N . SER A 1 94 ? 0.402 -9.596 -8.683 1.00 86.62 94 SER A N 1
ATOM 758 C CA . SER A 1 94 ? 0.274 -10.389 -9.908 1.00 86.62 94 SER A CA 1
ATOM 759 C C . SER A 1 94 ? -1.052 -10.099 -10.616 1.00 86.62 94 SER A C 1
ATOM 761 O O . SER A 1 94 ? -2.084 -9.793 -9.989 1.00 86.62 94 SER A O 1
ATOM 763 N N . THR A 1 95 ? -1.029 -10.153 -11.940 1.00 79.81 95 THR A N 1
ATOM 764 C CA . THR A 1 95 ? -2.232 -10.047 -12.758 1.00 79.81 95 THR A CA 1
ATOM 765 C C . THR A 1 95 ? -3.118 -11.268 -12.479 1.00 79.81 95 THR A C 1
ATOM 767 O O . THR A 1 95 ? -2.621 -12.387 -12.398 1.00 79.81 95 THR A O 1
ATOM 770 N N . PRO A 1 96 ? -4.435 -11.106 -12.252 1.00 73.88 96 PRO A N 1
ATOM 771 C CA . PRO A 1 96 ? -5.336 -12.233 -12.042 1.00 73.88 96 PRO A CA 1
ATOM 772 C C . PRO A 1 96 ? -5.670 -12.881 -13.394 1.00 73.88 96 PRO A C 1
ATOM 774 O O . PRO A 1 96 ? -6.782 -12.748 -13.901 1.00 73.88 96 PRO A O 1
ATOM 777 N N . ASP A 1 97 ? -4.689 -13.547 -13.986 1.00 76.12 97 ASP A N 1
ATOM 778 C CA . ASP A 1 97 ? -4.762 -14.272 -15.261 1.00 76.12 97 ASP A CA 1
ATOM 779 C C . ASP A 1 97 ? -5.012 -15.782 -15.071 1.00 76.12 97 ASP A C 1
ATOM 781 O O . ASP A 1 97 ? -5.369 -16.488 -16.014 1.00 76.12 97 ASP A O 1
ATOM 785 N N . GLY A 1 98 ? -4.897 -16.265 -13.831 1.00 71.88 98 GLY A N 1
ATOM 786 C CA . GLY A 1 98 ? -5.044 -17.676 -13.490 1.00 71.88 98 GLY A CA 1
ATOM 787 C C . GLY A 1 98 ? -3.790 -18.507 -13.765 1.00 71.88 98 GLY A C 1
ATOM 788 O O . GLY A 1 98 ? -3.851 -19.726 -13.592 1.00 71.88 98 GLY A O 1
ATOM 789 N N . ASP A 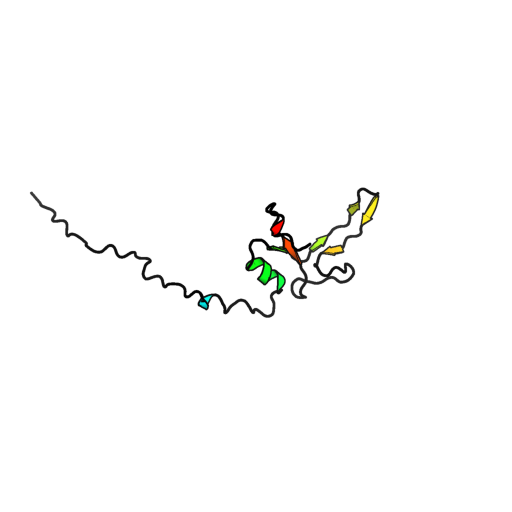1 99 ? -2.677 -17.878 -14.151 1.00 75.38 99 ASP A N 1
ATOM 790 C CA . ASP A 1 99 ? -1.374 -18.515 -14.263 1.00 75.38 99 ASP A CA 1
ATOM 791 C C . ASP A 1 99 ? -0.661 -18.461 -12.901 1.00 75.38 99 ASP A C 1
ATOM 793 O O . ASP A 1 99 ? -0.293 -17.399 -12.405 1.00 75.38 99 ASP A O 1
ATOM 797 N N . PRO A 1 100 ? -0.462 -19.602 -12.226 1.00 74.38 100 PRO A N 1
ATOM 798 C CA . PRO A 1 100 ? 0.210 -19.604 -10.940 1.00 74.38 100 PRO A CA 1
ATOM 799 C C . PRO A 1 100 ? 1.708 -19.269 -11.028 1.00 74.38 100 PRO A C 1
ATOM 801 O O . PRO A 1 100 ? 2.300 -18.981 -9.987 1.00 74.38 100 PRO A O 1
ATOM 804 N N . SER A 1 101 ? 2.321 -19.331 -12.217 1.00 72.75 101 SER A N 1
ATOM 805 C CA . SER A 1 101 ? 3.756 -19.091 -12.420 1.00 72.75 101 SER A CA 1
ATOM 806 C C . SER A 1 101 ? 4.158 -17.616 -12.338 1.00 72.75 101 SER A C 1
ATOM 808 O O . SER A 1 101 ? 5.321 -17.324 -12.071 1.00 72.75 101 SER A O 1
ATOM 810 N N . THR A 1 102 ? 3.198 -16.704 -12.493 1.00 67.75 102 THR A N 1
ATOM 811 C CA . THR A 1 102 ? 3.384 -15.246 -12.440 1.00 67.75 102 THR A CA 1
ATOM 812 C C . THR A 1 102 ? 3.073 -14.655 -11.061 1.00 67.75 102 THR A C 1
ATOM 814 O O . THR A 1 102 ? 3.156 -13.445 -10.841 1.00 67.75 102 THR A O 1
ATOM 817 N N . ASN A 1 103 ? 2.733 -15.497 -10.081 1.00 72.75 103 ASN A N 1
ATOM 818 C CA . ASN A 1 103 ? 2.525 -15.046 -8.712 1.00 72.75 103 ASN A CA 1
ATOM 819 C C . ASN A 1 103 ? 3.831 -14.526 -8.099 1.00 72.75 103 ASN A C 1
ATOM 821 O O . ASN A 1 103 ? 4.871 -15.181 -8.161 1.00 72.75 103 ASN A O 1
ATOM 825 N N . LEU A 1 104 ? 3.747 -13.367 -7.440 1.00 71.56 104 LEU A N 1
ATOM 826 C CA . LEU A 1 104 ? 4.832 -12.753 -6.671 1.00 71.56 104 LEU A CA 1
ATOM 827 C C . LEU A 1 104 ? 5.152 -13.578 -5.403 1.00 71.56 104 LEU A C 1
ATOM 829 O O . LEU A 1 104 ? 4.845 -13.157 -4.290 1.00 71.56 104 LEU A O 1
ATOM 833 N N . GLY A 1 105 ? 5.759 -14.757 -5.577 1.00 62.53 105 GLY A N 1
ATOM 834 C CA . GLY A 1 105 ? 6.199 -15.668 -4.512 1.00 62.53 105 GLY A CA 1
ATOM 835 C C . GLY A 1 105 ? 5.054 -16.451 -3.852 1.00 62.53 105 GLY A C 1
ATOM 836 O O . GLY A 1 105 ? 3.961 -15.932 -3.641 1.00 62.53 105 GLY A O 1
ATOM 837 N N . PHE A 1 106 ? 5.233 -17.731 -3.519 1.00 44.94 106 PHE A N 1
ATOM 838 C CA . PHE A 1 106 ? 6.466 -18.400 -3.078 1.00 44.94 106 PHE A CA 1
ATOM 839 C C . PHE A 1 106 ? 6.836 -19.627 -3.912 1.00 44.94 106 PHE A C 1
ATOM 841 O O . PHE A 1 106 ? 5.916 -20.410 -4.241 1.00 44.94 106 PHE A O 1
#

Sequence (106 aa):
MFQNRLQSQQSNEDPFDSMGKIDEASLEEKEHSPFLNPDYITAKKDPDLQFVEPHYVMSYTRNDGTHVEGYWRDGDGNTSVDRSFEDGGGYLRSTPDGDPSTNLGF

Foldseek 3Di:
DDDDDDDDDDDPDPPCVPVDPPPPVVVPPPLPPVQAQVQCVVCVVDVQKDKFFKDKDDWDADPVRDTDHIFIQFPPPDRVDGDHRSNNTIDIATDPPVDPVSGPDD

Organism: NCBI:txid2917993

pLDDT: mean 73.53, std 17.64, range [39.28, 97.81]

Mean predicted aligned error: 15.39 Å

Secondary structure (DSSP, 8-state):
--------------TTTTS----GGGGSSSS--TTS-HHHHHHHH-TTEEEE--EEEPPEE-TTS-EE--EEE-SSS-TTSPPPTTTT--EEEE-SSS-GGGSS--

Radius of gyration: 26.82 Å; Cα contacts (8 Å, |Δi|>4): 118; chains: 1; bounding box: 35×31×96 Å

Solvent-accessible surface area (backbone atoms only — not comparable to full-atom values): 7024 Å² total; per-residue (Å²): 140,83,86,85,79,81,78,81,84,84,76,93,67,65,89,59,78,76,60,64,81,75,59,81,80,72,75,70,86,75,82,80,54,97,71,62,40,68,53,53,56,49,22,73,75,32,88,51,32,39,55,43,72,41,43,78,41,75,58,50,68,47,96,87,67,50,75,40,78,55,40,52,51,23,62,81,87,48,72,87,60,84,41,49,49,80,72,60,21,24,38,76,39,50,47,95,77,84,59,78,87,54,49,82,72,132

Nearest PDB structures (foldseek):
  6wkr-assembly1_P  TM=2.550E-01  e=8.610E-01  Homo sapiens
  8tas-assembly1_Y  TM=2.515E-01  e=1.736E+00  Homo sapiens
  2b5o-assembly2_B  TM=2.139E-01  e=7.060E+00  Picosynechococcus sp. PCC 7002